Protein AF-A0A3B9UD41-F1 (afdb_monomer)

Secondary structure (DSSP, 8-state):
---------HHHHHHHHHHHHHHHHHHHHHHHHHHHHHHHHHHHHHHHHHHHHHHHHHHHHHHS-TT--HHHHHHHHHS-SSS-EEEE-TTS-EEEEESS------

Solvent-accessible surface area (backbone atoms only — not comparable to full-atom values): 6590 Å² total; per-residue (Å²): 138,83,84,84,83,80,72,83,54,72,64,61,58,64,52,48,54,56,52,50,52,51,52,50,52,50,49,52,51,52,50,49,56,55,48,50,55,56,48,53,56,55,46,53,58,49,52,54,53,51,54,52,51,50,51,53,51,52,52,47,63,64,67,74,41,102,77,61,63,60,65,60,63,49,48,61,61,68,74,50,84,83,61,69,43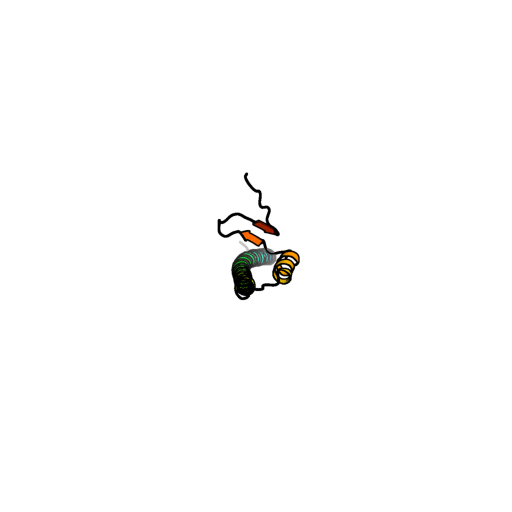,73,42,60,51,98,86,70,48,78,77,46,69,38,83,53,95,79,77,87,79,128

Radius of gyration: 30.89 Å; Cα contacts (8 Å, |Δi|>4): 35; chains: 1; bounding box: 70×20×97 Å

Foldseek 3Di:
DDDDDPPPDPVVVVVVVVVVVVVVVVVVVVVVVVVVVVVVVVVVVVVVVVVVVVVVVLVCLVPVDPDPPVVVVVVVQVVDQDDWDFDADPVRDTPDTDPDDDDDPD

pLDDT: mean 76.79, std 12.7, range [43.38, 96.56]

Sequence (106 aa):
MLNPFRSVSVYQLRQRWKAGLLLFALVIAAATLWYTESLAQGLRRREAREVARWGMAVEHIVKSSPDVDLTLATQIIEDNESIPLLLVDDQGRVVSSRNVAWRDST

Structure (mmCIF, N/CA/C/O backbone):
data_AF-A0A3B9UD41-F1
#
_entry.id   AF-A0A3B9UD41-F1
#
loop_
_atom_site.group_PDB
_atom_site.id
_atom_site.type_symbol
_atom_site.label_atom_id
_atom_site.label_alt_id
_atom_site.label_comp_id
_atom_site.label_asym_id
_atom_site.label_entity_id
_atom_site.label_seq_id
_atom_site.pdbx_PDB_ins_code
_atom_site.Cartn_x
_atom_site.Cartn_y
_atom_site.Cartn_z
_atom_site.occupancy
_atom_site.B_iso_or_equiv
_atom_site.auth_seq_id
_atom_site.auth_comp_id
_atom_site.auth_asym_id
_atom_site.auth_atom_id
_atom_site.pdbx_PDB_model_num
ATOM 1 N N . MET A 1 1 ? 36.197 1.780 -64.274 1.00 44.16 1 MET A N 1
ATOM 2 C CA . MET A 1 1 ? 36.904 1.171 -63.125 1.00 44.16 1 MET A CA 1
ATOM 3 C C . MET A 1 1 ? 36.128 1.559 -61.871 1.00 44.16 1 MET A C 1
ATOM 5 O O . MET A 1 1 ? 36.071 2.743 -61.574 1.00 44.16 1 MET A O 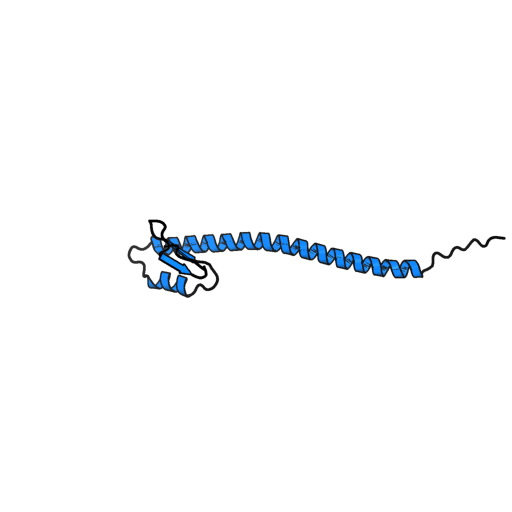1
ATOM 9 N N . LEU A 1 2 ? 35.415 0.622 -61.232 1.00 60.16 2 LEU A N 1
ATOM 10 C CA . LEU A 1 2 ? 34.623 0.896 -60.023 1.00 60.16 2 LEU A CA 1
ATOM 11 C C . LEU A 1 2 ? 35.486 0.663 -58.775 1.00 60.16 2 LEU A C 1
ATOM 13 O O . LEU A 1 2 ? 36.083 -0.400 -58.629 1.00 60.16 2 LEU A O 1
ATOM 17 N N . ASN A 1 3 ? 35.542 1.655 -57.886 1.00 61.09 3 ASN A N 1
ATOM 18 C CA . ASN A 1 3 ? 36.253 1.577 -56.609 1.00 61.09 3 ASN A CA 1
ATOM 19 C C . ASN A 1 3 ? 35.481 0.681 -55.610 1.00 61.09 3 ASN A C 1
ATOM 21 O O . ASN A 1 3 ? 34.294 0.935 -55.398 1.00 61.09 3 ASN A O 1
ATOM 25 N N . PRO A 1 4 ? 36.110 -0.318 -54.952 1.00 62.94 4 PRO A N 1
ATOM 26 C CA . PRO A 1 4 ? 35.400 -1.296 -54.116 1.00 62.94 4 PRO A CA 1
ATOM 27 C C . PRO A 1 4 ? 35.337 -0.966 -52.610 1.00 62.94 4 PRO A C 1
ATOM 29 O O . PRO A 1 4 ? 34.799 -1.753 -51.834 1.00 62.94 4 PRO A O 1
ATOM 32 N N . PHE A 1 5 ? 35.838 0.183 -52.148 1.00 66.81 5 PHE A N 1
ATOM 33 C CA . PHE A 1 5 ? 35.849 0.506 -50.715 1.00 66.81 5 PHE A CA 1
ATOM 34 C C . PHE A 1 5 ? 34.575 1.233 -50.271 1.00 66.81 5 PHE A C 1
ATOM 36 O O . PHE A 1 5 ? 34.552 2.444 -50.056 1.00 66.81 5 PHE A O 1
ATOM 43 N N . ARG A 1 6 ? 33.497 0.461 -50.104 1.00 64.38 6 ARG A N 1
ATOM 44 C CA . ARG A 1 6 ? 32.298 0.879 -49.367 1.00 64.38 6 ARG A CA 1
ATOM 45 C C . ARG A 1 6 ? 32.657 1.013 -47.883 1.00 64.38 6 ARG A C 1
ATOM 47 O O . ARG A 1 6 ? 32.696 0.023 -47.157 1.00 64.38 6 ARG A O 1
ATOM 54 N N . SER A 1 7 ? 32.914 2.234 -47.423 1.00 57.50 7 SER A N 1
ATOM 55 C CA . SER A 1 7 ? 33.056 2.532 -45.999 1.00 57.50 7 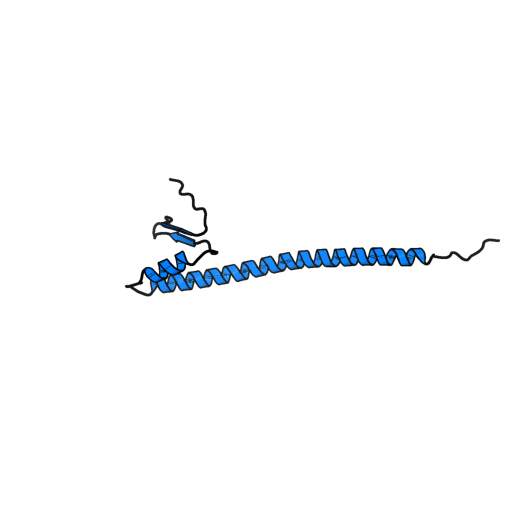SER A CA 1
ATOM 56 C C . SER A 1 7 ? 31.685 2.441 -45.324 1.00 57.50 7 SER A C 1
ATOM 58 O O . SER A 1 7 ? 30.841 3.330 -45.431 1.00 57.50 7 SER A O 1
ATOM 60 N N . VAL A 1 8 ? 31.435 1.345 -44.606 1.00 63.41 8 VAL A N 1
ATOM 61 C CA . VAL A 1 8 ? 30.381 1.338 -43.584 1.00 63.41 8 VAL A CA 1
ATOM 62 C C . VAL A 1 8 ? 30.864 2.287 -42.491 1.00 63.41 8 VAL A C 1
ATOM 64 O O . VAL A 1 8 ? 31.775 1.977 -41.726 1.00 63.41 8 VAL A O 1
ATOM 67 N N . SER A 1 9 ? 30.355 3.517 -42.525 1.00 61.31 9 SER A N 1
ATOM 68 C CA . SER A 1 9 ? 30.935 4.630 -41.789 1.00 61.31 9 SER A CA 1
ATOM 69 C C . SER A 1 9 ? 30.726 4.467 -40.282 1.00 61.31 9 SER A C 1
ATOM 71 O O . SER A 1 9 ? 29.634 4.188 -39.789 1.00 61.31 9 SER A O 1
ATOM 73 N N . VAL A 1 10 ? 31.799 4.704 -39.529 1.00 58.91 10 VAL A N 1
ATOM 74 C CA . VAL A 1 10 ? 31.901 4.683 -38.055 1.00 58.91 10 VAL A CA 1
ATOM 75 C C . VAL A 1 10 ? 30.813 5.526 -37.352 1.00 58.91 10 VAL A C 1
ATOM 77 O O . VAL A 1 10 ? 30.500 5.315 -36.178 1.00 58.91 10 VAL A O 1
ATOM 80 N N . TYR A 1 11 ? 30.172 6.439 -38.085 1.00 57.62 11 TYR A N 1
ATOM 81 C CA . TYR A 1 11 ? 29.007 7.216 -37.662 1.00 57.62 11 TYR A 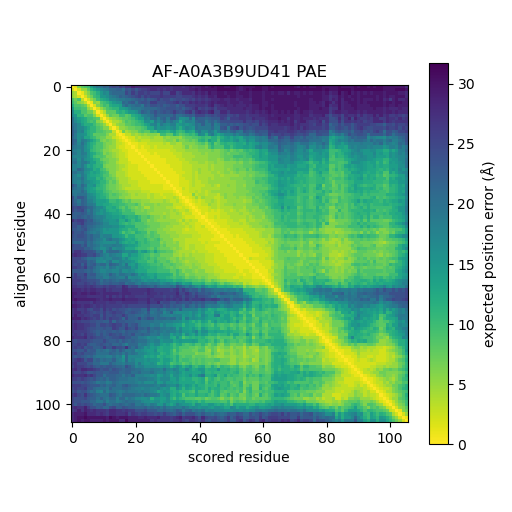CA 1
ATOM 82 C C . TYR A 1 11 ? 27.765 6.359 -37.362 1.00 57.62 11 TYR A C 1
ATOM 84 O O . TYR A 1 11 ? 27.070 6.609 -36.378 1.00 57.62 11 TYR A O 1
ATOM 92 N N . GLN A 1 12 ? 27.513 5.307 -38.147 1.00 61.31 12 GLN A N 1
ATOM 93 C CA . GLN A 1 12 ? 26.357 4.425 -37.948 1.00 61.31 12 GLN A CA 1
ATOM 94 C C . GLN A 1 12 ? 26.472 3.615 -36.651 1.00 61.31 12 GLN A C 1
ATOM 96 O O . GLN A 1 12 ? 25.472 3.384 -35.972 1.00 61.31 12 GLN A O 1
ATOM 101 N N . LEU A 1 13 ? 27.691 3.228 -36.259 1.00 59.69 13 LEU A N 1
ATOM 102 C CA . LEU A 1 13 ? 27.923 2.520 -35.002 1.00 59.69 13 LEU A CA 1
ATOM 103 C C . LEU A 1 13 ? 27.714 3.458 -33.805 1.00 59.69 13 LEU A C 1
ATOM 105 O O . LEU A 1 13 ? 26.953 3.117 -32.904 1.00 59.69 13 LEU A O 1
ATOM 109 N N . ARG A 1 14 ? 28.285 4.676 -33.831 1.00 62.53 14 ARG A N 1
ATOM 110 C CA . ARG A 1 14 ? 28.101 5.689 -32.767 1.00 62.53 14 ARG A CA 1
ATOM 111 C C . ARG A 1 14 ? 26.631 6.059 -32.526 1.00 62.53 14 ARG A C 1
ATOM 113 O O . ARG A 1 14 ? 26.255 6.339 -31.391 1.00 62.53 14 ARG A O 1
ATOM 120 N N . GLN A 1 15 ? 25.791 6.032 -33.560 1.00 71.44 15 GLN A N 1
ATOM 121 C CA . GLN A 1 15 ? 24.357 6.315 -33.441 1.00 71.44 15 GLN A CA 1
ATOM 122 C C . GLN A 1 15 ? 23.554 5.144 -32.844 1.00 71.44 15 GLN A C 1
ATOM 124 O O . GLN A 1 15 ? 22.624 5.373 -32.070 1.00 71.44 15 GLN A O 1
ATOM 129 N N . ARG A 1 16 ? 23.945 3.890 -33.114 1.00 76.31 16 ARG A N 1
ATOM 130 C CA . ARG A 1 16 ? 23.291 2.692 -32.549 1.00 76.31 16 ARG A CA 1
ATOM 131 C C . ARG A 1 16 ? 23.510 2.541 -31.043 1.00 76.31 16 ARG A C 1
ATOM 133 O O . ARG A 1 16 ? 22.605 2.077 -30.358 1.00 76.31 16 ARG A O 1
ATOM 140 N N . TRP A 1 17 ? 24.649 2.992 -30.511 1.00 83.88 17 TRP A N 1
ATOM 141 C CA . TRP A 1 17 ? 24.897 3.001 -29.060 1.00 83.88 17 TRP A CA 1
ATOM 142 C C . TRP A 1 17 ? 23.913 3.900 -28.300 1.00 83.88 17 TRP A C 1
ATOM 144 O O . TRP A 1 17 ? 23.417 3.512 -27.246 1.00 83.88 17 TRP A O 1
ATOM 154 N N . LYS A 1 18 ? 23.556 5.064 -28.862 1.00 83.75 18 LYS A N 1
ATOM 155 C CA . LYS A 1 18 ? 22.535 5.949 -28.274 1.00 83.75 18 LYS A CA 1
ATOM 156 C C . LYS A 1 18 ? 21.146 5.300 -28.273 1.00 83.75 18 LYS A C 1
ATOM 158 O O . LYS A 1 18 ? 20.423 5.416 -27.290 1.00 83.75 18 LYS A O 1
ATOM 163 N N . ALA A 1 19 ? 20.796 4.579 -29.340 1.00 86.88 19 ALA A N 1
ATOM 164 C CA . ALA A 1 19 ? 19.550 3.813 -29.402 1.00 86.88 19 ALA A CA 1
ATOM 165 C C . ALA A 1 19 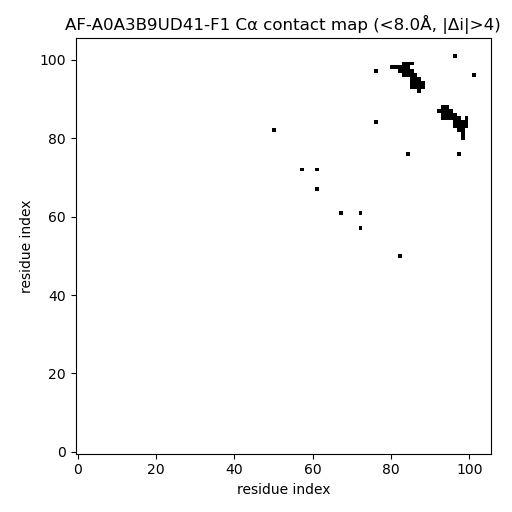? 19.534 2.649 -28.392 1.00 86.88 19 ALA A C 1
ATOM 167 O O . ALA A 1 19 ? 18.515 2.411 -27.751 1.00 86.88 19 ALA A O 1
ATOM 168 N N . GLY A 1 20 ? 20.672 1.970 -28.198 1.00 91.56 20 GLY A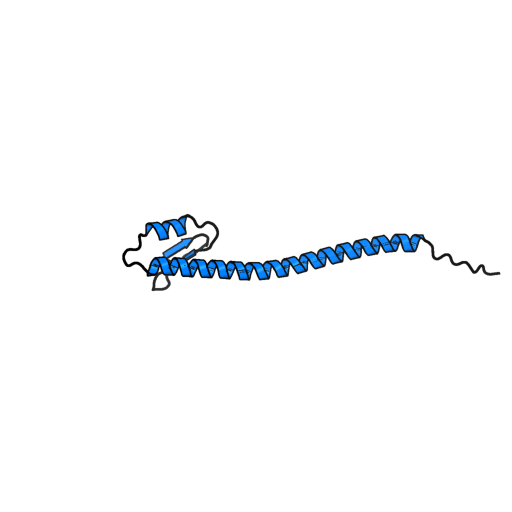 N 1
ATOM 169 C CA . GLY A 1 20 ? 20.828 0.935 -27.173 1.00 91.56 20 GLY A CA 1
ATOM 170 C C . GLY A 1 20 ? 20.635 1.469 -25.750 1.00 91.56 20 GLY A C 1
ATOM 171 O O . GLY A 1 20 ? 19.951 0.835 -24.955 1.00 91.56 20 GLY A O 1
ATOM 172 N N . LEU A 1 21 ? 21.159 2.662 -25.445 1.00 91.50 21 LEU A N 1
ATOM 173 C CA . LEU A 1 21 ? 20.944 3.330 -24.154 1.00 91.50 21 LEU A CA 1
ATOM 174 C C . LEU A 1 21 ? 19.471 3.689 -23.916 1.00 91.50 21 LEU A C 1
ATOM 176 O O . LEU A 1 21 ? 18.964 3.481 -22.817 1.00 91.50 21 LEU A O 1
ATOM 180 N N . LEU A 1 22 ? 18.772 4.185 -24.943 1.00 92.88 22 LEU A N 1
ATOM 181 C CA . LEU A 1 22 ? 17.334 4.457 -24.857 1.00 92.88 22 LEU A CA 1
ATOM 182 C C . LEU A 1 22 ? 16.524 3.181 -24.619 1.00 92.88 22 L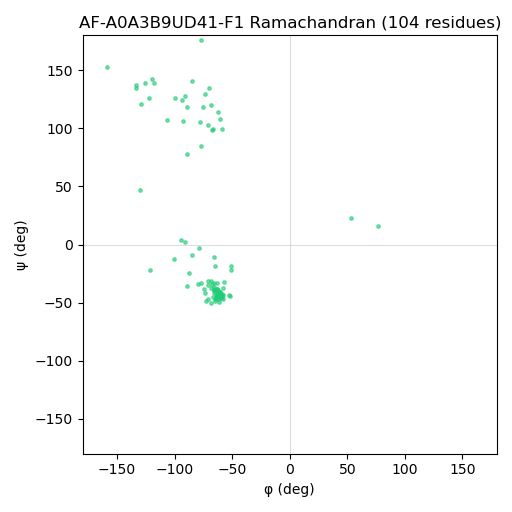EU A C 1
ATOM 184 O O . LEU A 1 22 ? 15.652 3.164 -23.754 1.00 92.88 22 LEU A O 1
ATOM 188 N N . LEU A 1 23 ? 16.836 2.104 -25.345 1.00 94.50 23 LEU A N 1
ATOM 189 C CA . LEU A 1 23 ? 16.188 0.811 -25.139 1.00 94.50 23 LEU A CA 1
ATOM 190 C C . LEU A 1 23 ? 16.431 0.299 -23.715 1.00 94.50 23 LEU A C 1
ATOM 192 O O . LEU A 1 23 ? 15.499 -0.155 -23.062 1.00 94.50 23 LEU A O 1
ATOM 196 N N . PHE A 1 24 ? 17.659 0.421 -23.212 1.00 95.69 24 PHE A N 1
ATOM 197 C CA . PHE A 1 24 ? 18.009 0.019 -21.854 1.00 95.69 24 PHE A CA 1
ATOM 198 C C . PHE A 1 24 ? 17.236 0.813 -20.793 1.00 95.69 24 PHE A C 1
ATOM 200 O O . PHE A 1 24 ? 16.681 0.221 -19.869 1.00 95.69 24 PHE A O 1
ATOM 207 N N . ALA A 1 25 ? 17.121 2.134 -20.955 1.00 95.56 25 ALA A N 1
ATOM 208 C CA . ALA A 1 25 ? 16.312 2.970 -20.070 1.00 95.56 25 ALA A CA 1
ATOM 209 C C . ALA A 1 25 ? 14.830 2.554 -20.084 1.00 95.56 25 ALA A C 1
ATOM 211 O O . ALA A 1 25 ? 14.195 2.480 -19.033 1.00 95.56 25 ALA A O 1
ATOM 212 N N . LEU A 1 26 ? 14.294 2.223 -21.261 1.00 95.75 26 LEU A N 1
ATOM 213 C CA . LEU A 1 26 ? 12.907 1.787 -21.418 1.00 95.75 26 LEU A CA 1
ATOM 214 C C . LEU A 1 26 ? 12.666 0.407 -20.785 1.00 95.75 26 LEU A C 1
ATOM 216 O O . LEU A 1 26 ? 11.642 0.199 -20.138 1.00 95.75 26 LEU A O 1
ATOM 220 N N . VAL A 1 27 ? 13.637 -0.504 -20.892 1.00 96.56 27 VAL A N 1
ATOM 221 C CA . VAL A 1 27 ? 13.619 -1.805 -20.205 1.00 96.56 27 VAL A CA 1
ATOM 222 C C . VAL A 1 27 ? 13.639 -1.622 -18.688 1.00 96.56 27 VAL A C 1
ATOM 224 O O . VAL A 1 27 ? 12.833 -2.246 -18.004 1.00 96.56 27 VAL A O 1
ATOM 227 N N . ILE A 1 28 ? 14.495 -0.744 -18.152 1.00 96.19 28 ILE A N 1
ATOM 228 C CA . ILE A 1 28 ? 14.526 -0.451 -16.710 1.00 96.19 28 ILE A CA 1
ATOM 229 C C . ILE A 1 28 ? 13.195 0.139 -16.246 1.00 96.19 28 ILE A C 1
ATOM 231 O O . ILE A 1 28 ? 12.677 -0.278 -15.210 1.00 96.19 28 ILE A O 1
ATOM 235 N N . ALA A 1 29 ? 12.623 1.080 -17.000 1.00 95.19 29 ALA A N 1
ATOM 236 C CA . ALA A 1 29 ? 11.341 1.688 -16.660 1.00 95.19 29 ALA A CA 1
ATOM 237 C C . ALA A 1 29 ? 10.217 0.640 -16.631 1.00 95.19 29 ALA A C 1
ATOM 239 O O . ALA A 1 29 ? 9.478 0.559 -15.650 1.00 95.19 29 ALA A O 1
ATOM 240 N N . ALA A 1 30 ? 10.133 -0.215 -17.654 1.00 95.06 30 ALA A N 1
ATOM 241 C CA . ALA A 1 30 ? 9.153 -1.297 -17.712 1.00 95.06 30 ALA A CA 1
ATOM 242 C C . ALA A 1 30 ? 9.345 -2.316 -16.575 1.00 95.06 30 ALA A C 1
ATOM 244 O O . ALA A 1 30 ? 8.375 -2.698 -15.921 1.00 95.06 30 ALA A O 1
ATOM 245 N N . ALA A 1 31 ? 10.591 -2.713 -16.299 1.00 94.69 31 ALA A N 1
ATOM 246 C CA . ALA A 1 31 ? 10.920 -3.622 -15.204 1.00 94.69 31 ALA A CA 1
ATOM 247 C C . ALA A 1 31 ? 10.550 -3.024 -13.839 1.00 94.69 31 ALA A C 1
ATOM 249 O O . ALA A 1 31 ? 9.977 -3.716 -13.003 1.00 94.69 31 ALA A O 1
ATOM 250 N N . THR A 1 32 ? 10.821 -1.733 -13.634 1.00 94.69 32 THR A N 1
ATOM 251 C CA . THR A 1 32 ? 10.459 -1.009 -12.409 1.00 94.69 32 THR A CA 1
ATOM 252 C C . THR A 1 32 ? 8.949 -0.985 -12.213 1.00 94.69 32 THR A C 1
ATOM 254 O O . THR A 1 32 ? 8.477 -1.362 -11.146 1.00 94.69 32 THR A O 1
ATOM 257 N N . LEU A 1 33 ? 8.183 -0.611 -13.244 1.00 92.06 33 LEU A N 1
ATOM 258 C CA . LEU A 1 33 ? 6.718 -0.589 -13.172 1.00 92.06 33 LEU A CA 1
ATOM 259 C C . LEU A 1 33 ? 6.146 -1.974 -12.854 1.00 92.06 33 LEU A C 1
ATOM 261 O O . LEU A 1 33 ? 5.280 -2.108 -11.990 1.00 92.06 33 LEU A O 1
ATOM 265 N N . TRP A 1 34 ? 6.656 -3.010 -13.523 1.00 92.25 34 TRP A N 1
ATOM 266 C CA . TRP A 1 34 ? 6.226 -4.383 -13.276 1.00 92.25 34 TRP A CA 1
ATOM 267 C C . TRP A 1 34 ? 6.543 -4.832 -11.845 1.00 92.25 34 TRP A C 1
ATOM 269 O O . TRP A 1 34 ? 5.702 -5.430 -11.168 1.00 92.25 34 TRP A O 1
ATOM 279 N N . TYR A 1 35 ? 7.731 -4.485 -11.352 1.00 90.69 35 TYR A N 1
ATOM 280 C CA . TYR A 1 35 ? 8.131 -4.774 -9.985 1.00 90.69 35 TYR A CA 1
ATOM 281 C C . TYR A 1 35 ? 7.232 -4.056 -8.968 1.00 90.69 35 TYR A C 1
ATOM 283 O O . TYR A 1 35 ? 6.753 -4.699 -8.033 1.00 90.69 35 TYR A O 1
ATOM 291 N N . THR A 1 36 ? 6.916 -2.774 -9.177 1.00 93.12 36 THR A N 1
ATOM 292 C CA . THR A 1 36 ? 6.019 -2.002 -8.303 1.00 93.12 36 THR A CA 1
ATOM 293 C C . THR A 1 36 ? 4.629 -2.628 -8.190 1.00 93.12 36 THR A C 1
ATOM 295 O O . THR A 1 36 ? 4.125 -2.761 -7.075 1.00 93.12 36 THR A O 1
ATOM 298 N N . GLU A 1 37 ? 4.028 -3.075 -9.297 1.00 86.94 37 GLU A N 1
ATOM 299 C CA . GLU A 1 37 ? 2.716 -3.739 -9.258 1.00 86.94 37 GLU A CA 1
ATOM 300 C C . GLU A 1 37 ? 2.767 -5.034 -8.430 1.00 86.94 37 GLU A C 1
ATOM 302 O O . GLU A 1 37 ? 1.915 -5.280 -7.569 1.00 86.94 37 GLU A O 1
ATOM 307 N N . SER A 1 38 ? 3.814 -5.841 -8.623 1.00 84.06 38 SER A N 1
ATOM 308 C CA . SER A 1 38 ? 3.990 -7.094 -7.877 1.00 84.06 38 SER A CA 1
ATOM 309 C C . SER A 1 38 ? 4.215 -6.861 -6.375 1.00 84.06 38 SER A C 1
ATOM 311 O O . SER A 1 38 ? 3.652 -7.568 -5.530 1.00 84.06 38 SER A O 1
ATOM 313 N N . LEU A 1 39 ? 4.979 -5.821 -6.027 1.00 86.38 39 LEU A N 1
ATOM 314 C CA . LEU A 1 39 ? 5.223 -5.412 -4.649 1.00 86.38 39 LEU A CA 1
ATOM 315 C C . LEU A 1 39 ? 3.942 -4.932 -3.972 1.00 86.38 39 LEU A C 1
ATOM 317 O O . LEU A 1 39 ? 3.638 -5.385 -2.868 1.00 86.38 39 LEU A O 1
ATOM 321 N N . ALA A 1 40 ? 3.171 -4.069 -4.638 1.00 86.25 40 ALA A N 1
ATOM 322 C CA . ALA A 1 40 ? 1.920 -3.535 -4.110 1.00 86.25 40 ALA A CA 1
ATOM 323 C C . ALA A 1 40 ? 0.902 -4.652 -3.829 1.00 86.25 40 ALA A C 1
ATOM 325 O O . ALA A 1 40 ? 0.235 -4.660 -2.793 1.00 86.25 40 ALA A O 1
ATOM 326 N N . GLN A 1 41 ? 0.801 -5.652 -4.711 1.00 84.38 41 GLN A N 1
ATOM 327 C CA . GLN A 1 41 ? -0.042 -6.829 -4.477 1.00 84.38 41 GLN A CA 1
ATOM 328 C C . GLN A 1 41 ? 0.407 -7.648 -3.259 1.00 84.38 41 GLN A C 1
ATOM 330 O O . GLN A 1 41 ? -0.423 -8.039 -2.434 1.00 84.38 41 GLN A O 1
ATOM 335 N N . GLY A 1 42 ? 1.711 -7.900 -3.124 1.00 85.62 42 GLY A N 1
ATOM 336 C CA . GLY A 1 42 ? 2.262 -8.633 -1.985 1.00 85.62 42 GLY A CA 1
ATOM 337 C C . GLY A 1 42 ? 2.111 -7.888 -0.657 1.00 85.62 42 GLY A C 1
ATOM 338 O O . GLY A 1 42 ? 1.860 -8.521 0.372 1.00 85.62 42 GLY A O 1
ATOM 339 N N . LEU A 1 43 ? 2.242 -6.561 -0.678 1.00 87.94 43 LEU A N 1
ATOM 340 C CA . LEU A 1 43 ? 2.099 -5.699 0.492 1.00 87.94 43 LEU A CA 1
ATOM 341 C C . LEU A 1 43 ? 0.653 -5.672 0.993 1.00 87.94 43 LEU A C 1
ATOM 343 O O . LEU A 1 43 ? 0.429 -6.026 2.145 1.00 87.94 43 LEU A O 1
ATOM 347 N N . ARG A 1 44 ? -0.328 -5.429 0.111 1.00 85.81 44 ARG A N 1
ATOM 348 C CA . ARG A 1 44 ? -1.762 -5.462 0.466 1.00 85.81 44 ARG A CA 1
ATOM 349 C C . ARG A 1 44 ? -2.163 -6.764 1.159 1.00 85.81 44 ARG A C 1
ATOM 351 O O . ARG A 1 44 ? -2.870 -6.762 2.160 1.00 85.81 44 ARG A O 1
ATOM 358 N N . ARG A 1 45 ? -1.676 -7.904 0.651 1.00 87.06 45 ARG A N 1
ATOM 359 C CA . ARG A 1 45 ? -1.934 -9.219 1.264 1.00 87.06 45 ARG A CA 1
ATOM 360 C C . ARG A 1 45 ? -1.291 -9.367 2.644 1.00 87.06 45 ARG A C 1
ATOM 362 O O . ARG A 1 45 ? -1.824 -10.100 3.471 1.00 87.06 45 ARG A O 1
ATOM 369 N N . ARG A 1 46 ? -0.127 -8.753 2.876 1.00 86.62 46 ARG A N 1
ATOM 370 C CA . ARG A 1 46 ? 0.548 -8.764 4.183 1.00 86.62 46 ARG A CA 1
ATOM 371 C C . ARG A 1 46 ? -0.178 -7.871 5.182 1.00 86.62 46 ARG A C 1
ATOM 373 O O . ARG A 1 46 ? -0.504 -8.355 6.258 1.00 86.62 46 ARG A O 1
ATOM 380 N N . GLU A 1 47 ? -0.493 -6.642 4.793 1.00 88.12 47 GLU A N 1
ATOM 381 C CA . GLU A 1 47 ? -1.222 -5.677 5.623 1.00 88.12 47 GLU A CA 1
ATOM 382 C C . GLU A 1 47 ? -2.587 -6.218 6.053 1.00 88.12 47 GLU A C 1
ATOM 384 O O . GLU A 1 47 ? -2.896 -6.223 7.240 1.00 88.12 47 GLU A O 1
ATOM 389 N N . ALA A 1 48 ? -3.365 -6.788 5.125 1.00 87.25 48 ALA A N 1
ATOM 390 C CA . ALA A 1 48 ? -4.673 -7.361 5.448 1.00 87.25 48 ALA A CA 1
ATOM 391 C C . ALA A 1 48 ? -4.595 -8.473 6.511 1.00 87.25 48 ALA A C 1
ATOM 393 O O . ALA A 1 48 ? -5.463 -8.574 7.375 1.00 87.25 48 ALA A O 1
ATOM 394 N N . ARG A 1 49 ? -3.543 -9.303 6.477 1.00 88.81 49 ARG A N 1
ATOM 395 C CA . ARG A 1 49 ? -3.333 -10.343 7.497 1.00 88.81 49 ARG A CA 1
ATOM 396 C C . ARG A 1 49 ? -2.933 -9.763 8.848 1.00 88.81 49 ARG A C 1
ATOM 398 O O . ARG A 1 49 ? -3.305 -10.332 9.870 1.00 88.81 49 ARG A O 1
ATOM 405 N N . GLU A 1 50 ? -2.172 -8.675 8.862 1.00 88.19 50 GLU A N 1
ATOM 406 C CA . GLU A 1 50 ? -1.805 -7.983 10.098 1.00 88.19 50 GLU A CA 1
ATOM 407 C C . GLU A 1 50 ? -3.042 -7.400 10.776 1.00 88.19 50 GLU A C 1
ATOM 409 O O . GLU A 1 50 ? -3.294 -7.679 11.946 1.00 88.19 50 GLU A O 1
ATOM 414 N N . VAL A 1 51 ? -3.867 -6.693 10.001 1.00 86.75 51 VAL A N 1
ATOM 415 C CA . VAL A 1 51 ? -5.121 -6.096 10.475 1.00 86.75 51 VAL A CA 1
ATOM 416 C C . VAL A 1 51 ? -6.085 -7.170 10.975 1.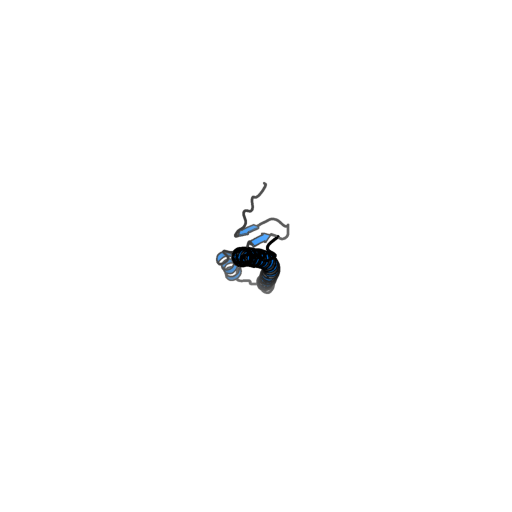00 86.75 51 VAL A C 1
ATOM 418 O O . VAL A 1 51 ? -6.666 -7.017 12.044 1.00 86.75 51 VAL A O 1
ATOM 421 N N . ALA A 1 52 ? -6.215 -8.294 10.262 1.00 86.00 52 ALA A N 1
ATOM 422 C CA . ALA A 1 52 ? -7.053 -9.403 10.713 1.00 86.00 52 ALA A CA 1
ATOM 423 C C . ALA A 1 52 ? -6.576 -9.991 12.054 1.00 86.00 52 ALA A C 1
ATOM 425 O O . ALA A 1 52 ? -7.391 -10.266 12.932 1.00 86.00 52 ALA A O 1
ATOM 426 N N . ARG A 1 53 ? -5.258 -10.162 12.244 1.00 86.62 53 ARG A N 1
ATOM 427 C CA . ARG A 1 53 ? -4.697 -10.641 13.521 1.00 86.62 53 ARG A CA 1
ATOM 428 C C . ARG A 1 53 ? -4.910 -9.648 14.654 1.00 86.62 53 ARG A C 1
ATOM 430 O O . ARG A 1 53 ? -5.269 -10.067 15.749 1.00 86.62 53 ARG A O 1
ATOM 437 N N . TRP A 1 54 ? -4.724 -8.361 14.382 1.00 85.44 54 TRP A N 1
ATOM 438 C CA . TRP A 1 54 ? -5.015 -7.300 15.338 1.00 85.44 54 TRP A CA 1
ATOM 439 C C . TRP A 1 54 ? -6.494 -7.312 15.748 1.00 85.44 54 TRP A C 1
ATOM 441 O O . TRP A 1 54 ? -6.790 -7.330 16.938 1.00 85.44 54 TRP A O 1
ATOM 451 N N . GLY A 1 55 ? -7.414 -7.427 14.783 1.00 83.81 55 GLY A N 1
ATOM 452 C CA . GLY A 1 55 ? -8.853 -7.517 15.044 1.00 83.81 55 GLY A CA 1
ATOM 453 C C . GLY A 1 55 ? -9.222 -8.709 15.928 1.00 83.81 55 GLY A C 1
ATOM 454 O O . GLY A 1 55 ? -9.932 -8.535 16.913 1.00 83.81 55 GLY A O 1
ATOM 455 N N . MET A 1 56 ? -8.669 -9.896 15.649 1.00 83.31 56 MET A N 1
ATOM 456 C CA . MET A 1 56 ? -8.877 -11.085 16.491 1.00 83.31 56 MET A CA 1
ATOM 457 C C . MET A 1 56 ? -8.322 -10.910 17.912 1.00 83.31 56 MET A C 1
ATOM 459 O O . MET A 1 56 ? -8.935 -11.374 18.870 1.00 83.31 56 MET A O 1
ATOM 463 N N . ALA A 1 57 ? -7.167 -10.255 18.066 1.00 83.44 57 ALA A N 1
ATOM 464 C CA . ALA A 1 57 ? -6.582 -9.996 19.381 1.00 83.44 57 ALA A CA 1
ATOM 465 C C . ALA A 1 57 ? -7.451 -9.032 20.202 1.00 83.44 57 ALA A C 1
ATOM 467 O O . ALA A 1 57 ? -7.735 -9.307 21.366 1.00 83.44 57 ALA A O 1
ATOM 468 N N . VAL A 1 58 ? -7.922 -7.944 19.585 1.00 78.69 58 VAL A N 1
ATOM 469 C CA . VAL A 1 58 ? -8.825 -6.974 20.222 1.00 78.69 58 VAL A CA 1
ATOM 470 C C . VAL A 1 58 ? -10.159 -7.628 20.582 1.00 78.69 58 VAL A C 1
ATOM 472 O O . VAL A 1 58 ? -10.630 -7.475 21.706 1.00 78.69 58 VAL A O 1
ATOM 475 N N . GLU A 1 59 ? -10.738 -8.417 19.675 1.00 78.38 59 GLU A N 1
ATOM 476 C CA . GLU A 1 59 ? -11.971 -9.164 19.940 1.00 78.38 59 GLU A CA 1
ATOM 477 C C . GLU A 1 59 ? -11.810 -10.119 21.130 1.00 78.38 59 GLU A C 1
ATOM 479 O O . GLU A 1 59 ? -12.692 -10.196 21.986 1.00 78.38 59 GLU A O 1
ATOM 484 N N . HIS A 1 60 ? -10.676 -10.822 21.216 1.00 77.12 60 HIS A N 1
ATOM 485 C CA . HIS A 1 60 ? -10.399 -11.727 22.326 1.00 77.12 60 HIS A CA 1
ATOM 486 C C . HIS A 1 60 ? -10.310 -10.981 23.662 1.00 77.12 60 HIS A C 1
ATOM 488 O O . HIS A 1 60 ? -10.957 -11.404 24.615 1.00 77.12 60 HIS A O 1
ATOM 494 N N . ILE A 1 61 ? -9.592 -9.850 23.708 1.00 74.25 61 ILE A N 1
ATOM 495 C CA . ILE A 1 61 ? -9.471 -8.998 24.905 1.00 74.25 61 ILE A CA 1
ATOM 496 C C . ILE A 1 61 ? -10.849 -8.522 25.384 1.00 74.25 61 ILE A C 1
ATOM 498 O O . ILE A 1 61 ? -11.137 -8.568 26.578 1.00 74.25 61 ILE A O 1
ATOM 502 N N . VAL A 1 62 ? -11.715 -8.107 24.455 1.00 68.56 62 VAL A N 1
ATOM 503 C CA . VAL A 1 62 ? -13.069 -7.624 24.769 1.00 68.56 62 VAL A CA 1
ATOM 504 C C . VAL A 1 62 ? -13.998 -8.758 25.229 1.00 68.56 62 VAL A C 1
ATOM 506 O O . VAL A 1 62 ? -14.882 -8.527 26.047 1.00 68.56 62 VAL A O 1
ATOM 509 N N . LYS A 1 63 ? -13.816 -9.995 24.744 1.00 68.31 63 LYS A N 1
ATOM 510 C CA . LYS A 1 63 ? -14.676 -11.139 25.104 1.00 68.31 63 LYS A CA 1
ATOM 511 C C . LYS A 1 63 ? -14.246 -11.890 26.369 1.00 68.31 63 LYS A C 1
ATOM 513 O O . LYS A 1 63 ? -15.078 -12.574 26.960 1.00 68.31 63 LYS A O 1
ATOM 518 N N . SER A 1 64 ? -12.975 -11.834 26.768 1.00 62.03 64 SER A N 1
ATOM 519 C CA . SER A 1 64 ? -12.426 -12.723 27.805 1.00 62.03 64 SER A CA 1
ATOM 520 C C . SER A 1 64 ? -12.632 -12.273 29.257 1.00 62.03 64 SER A C 1
ATOM 522 O O . SER A 1 64 ? -12.366 -13.070 30.155 1.00 62.03 64 SER A O 1
ATOM 524 N N . SER A 1 65 ? -13.119 -11.055 29.517 1.00 54.28 65 SER A N 1
ATOM 525 C CA . SER A 1 65 ? -13.331 -10.565 30.888 1.00 54.28 65 SER A CA 1
ATOM 526 C C . SER A 1 65 ? -14.799 -10.163 31.124 1.00 54.28 65 SER A C 1
ATOM 528 O O . SER A 1 65 ? -15.331 -9.342 30.388 1.00 54.28 65 SER A O 1
ATOM 530 N N . PRO A 1 66 ? -15.483 -10.683 32.160 1.00 56.06 66 PRO A N 1
ATOM 531 C CA . PRO A 1 66 ? -16.826 -10.223 32.550 1.00 56.06 66 PRO A CA 1
ATOM 532 C C . PRO A 1 66 ? -16.865 -8.773 33.069 1.00 56.06 66 PRO A C 1
ATOM 534 O O . PRO A 1 66 ? -17.944 -8.221 33.249 1.00 56.06 66 PRO A O 1
ATOM 537 N N . ASP A 1 67 ? -15.690 -8.187 33.316 1.00 58.06 67 ASP A N 1
ATOM 538 C CA . ASP A 1 67 ? -15.451 -6.863 33.899 1.00 58.06 67 ASP A CA 1
ATOM 539 C C . ASP A 1 67 ? -14.456 -6.087 33.005 1.00 58.06 67 ASP A C 1
ATOM 541 O O . ASP A 1 67 ? -13.418 -5.609 33.460 1.00 58.06 67 ASP A O 1
ATOM 545 N N . VAL A 1 68 ? -14.671 -6.093 31.677 1.00 59.03 68 VAL A N 1
ATOM 546 C CA . VAL A 1 68 ? -13.819 -5.327 30.746 1.00 59.03 68 VAL A CA 1
ATOM 547 C C . VAL A 1 68 ? -13.951 -3.848 31.073 1.00 59.03 68 VAL A C 1
ATOM 549 O O . VAL A 1 68 ? -14.993 -3.230 30.858 1.00 59.03 68 VAL A O 1
ATOM 552 N N . ASP A 1 69 ? -12.843 -3.289 31.537 1.00 58.16 69 ASP A N 1
ATOM 553 C CA . ASP A 1 69 ? -12.614 -1.862 31.657 1.00 58.16 69 ASP A CA 1
ATOM 554 C C . ASP A 1 69 ? -12.755 -1.230 30.258 1.00 58.16 69 ASP A C 1
ATOM 556 O O . ASP A 1 69 ? -11.853 -1.318 29.414 1.00 58.16 69 ASP A O 1
ATOM 560 N N . LEU A 1 70 ? -13.929 -0.643 29.977 1.00 65.19 70 LEU A N 1
ATOM 561 C CA . LEU A 1 70 ? -14.269 0.019 28.705 1.00 65.19 70 LEU A CA 1
ATOM 562 C C . LEU A 1 70 ? -13.200 1.036 28.278 1.00 65.19 70 LEU A C 1
ATOM 564 O O . LEU A 1 70 ? -13.088 1.349 27.094 1.00 65.19 70 LEU A O 1
ATOM 568 N N . THR A 1 71 ? -12.402 1.515 29.231 1.00 63.66 71 THR A N 1
ATOM 569 C CA . THR A 1 71 ? -11.249 2.393 29.048 1.00 63.66 71 THR A CA 1
ATOM 570 C C . THR A 1 71 ? -10.265 1.858 28.005 1.00 63.66 71 THR A C 1
ATOM 572 O O . THR A 1 71 ? -9.850 2.608 27.126 1.00 63.66 71 THR A O 1
ATOM 575 N N . LEU A 1 72 ? -9.938 0.560 28.021 1.00 65.19 72 LEU A N 1
ATOM 576 C CA . LEU A 1 72 ? -8.934 -0.010 27.112 1.00 65.19 72 LEU A CA 1
ATOM 577 C C . LEU A 1 72 ? -9.459 -0.127 25.673 1.00 65.19 72 LEU A C 1
ATOM 579 O O . LEU A 1 72 ? -8.762 0.202 24.716 1.00 65.19 72 LEU A O 1
ATOM 583 N N . ALA A 1 73 ? -10.714 -0.556 25.514 1.00 65.00 73 ALA A N 1
ATOM 584 C CA . ALA A 1 73 ? -11.371 -0.609 24.210 1.00 65.00 73 ALA A CA 1
ATOM 585 C C . ALA A 1 73 ? -11.579 0.800 23.630 1.00 65.00 73 ALA A C 1
ATOM 587 O O . ALA A 1 73 ? -11.372 1.012 22.437 1.00 65.00 73 ALA A O 1
ATOM 588 N N . THR A 1 74 ? -11.932 1.768 24.482 1.00 67.25 74 THR A N 1
ATOM 589 C CA . THR A 1 74 ? -12.093 3.177 24.095 1.00 67.25 74 THR A CA 1
ATOM 590 C C . THR A 1 74 ? -10.761 3.766 23.640 1.00 67.25 74 THR A C 1
ATOM 592 O O . THR A 1 74 ? -10.698 4.323 22.550 1.00 67.25 74 THR A O 1
ATOM 595 N N . GLN A 1 75 ? -9.679 3.537 24.388 1.00 66.44 75 GLN A N 1
ATOM 596 C CA . GLN A 1 75 ? -8.342 4.023 24.043 1.00 66.44 75 GLN A CA 1
ATOM 597 C C . GLN A 1 75 ? -7.826 3.445 22.717 1.00 66.44 75 GLN A C 1
ATOM 599 O O . GLN A 1 75 ? -7.330 4.178 21.871 1.00 66.44 75 GLN A O 1
ATOM 604 N N . ILE A 1 76 ? -8.003 2.141 22.479 1.00 69.06 76 ILE A N 1
ATOM 605 C CA . ILE A 1 76 ? -7.586 1.495 21.221 1.00 69.06 76 ILE A CA 1
ATOM 606 C C . ILE A 1 76 ? -8.347 2.058 20.007 1.00 69.06 76 ILE A C 1
ATOM 608 O O . ILE A 1 76 ? -7.803 2.115 18.904 1.00 69.06 76 ILE A O 1
ATOM 612 N N . ILE A 1 77 ? -9.608 2.454 20.196 1.00 69.06 77 ILE A N 1
ATOM 613 C CA . ILE A 1 77 ? -10.445 3.061 19.153 1.00 69.06 77 ILE A CA 1
ATOM 614 C C . ILE A 1 77 ? -10.109 4.550 18.965 1.00 69.06 77 ILE A C 1
ATOM 616 O O . ILE A 1 77 ? -10.200 5.044 17.841 1.00 69.06 77 ILE A O 1
ATOM 620 N N . GLU A 1 78 ? -9.745 5.263 20.032 1.00 71.56 78 GLU A N 1
ATOM 621 C CA . GLU A 1 78 ? -9.355 6.680 20.002 1.00 71.56 78 GLU A CA 1
ATOM 622 C C . GLU A 1 78 ? -7.960 6.897 19.406 1.00 71.56 78 GLU A C 1
ATOM 624 O O . GLU A 1 78 ? -7.784 7.818 18.613 1.00 71.56 78 GLU A O 1
ATOM 629 N N . ASP A 1 79 ? -7.005 6.011 19.693 1.00 73.94 79 ASP A N 1
ATOM 630 C CA . ASP A 1 79 ? -5.623 6.107 19.204 1.00 73.94 79 ASP A CA 1
ATOM 631 C C . ASP A 1 79 ? -5.466 5.640 17.736 1.00 73.94 79 ASP A C 1
ATOM 633 O O . ASP A 1 79 ? -4.373 5.688 17.164 1.00 73.94 79 ASP A O 1
ATOM 637 N N . ASN A 1 80 ? -6.538 5.154 17.093 1.00 69.38 80 ASN A N 1
ATOM 638 C CA . ASN A 1 80 ? -6.484 4.609 15.737 1.00 69.38 80 ASN A CA 1
ATOM 639 C C . ASN A 1 80 ? -6.793 5.653 14.647 1.00 69.38 80 ASN A C 1
ATOM 641 O O . ASN A 1 80 ? -7.951 5.975 14.382 1.00 69.38 80 ASN A O 1
ATOM 645 N N . GLU A 1 81 ? -5.763 6.100 13.921 1.00 75.12 81 GLU A N 1
ATOM 646 C CA . GLU A 1 81 ? -5.908 7.084 12.829 1.00 75.12 81 GLU A CA 1
ATOM 647 C C . GLU A 1 81 ? -5.918 6.484 11.411 1.00 75.12 81 GLU A C 1
ATOM 649 O O . GLU A 1 81 ? -6.222 7.174 10.441 1.00 75.12 81 GLU A O 1
ATOM 654 N N . SER A 1 82 ? -5.546 5.211 11.249 1.00 77.50 82 SER A N 1
ATOM 655 C CA . SER A 1 82 ? -5.248 4.633 9.924 1.00 77.50 82 SER A CA 1
ATOM 656 C C . SER A 1 82 ? -6.106 3.431 9.539 1.00 77.50 82 SER A C 1
ATOM 658 O O . SER A 1 82 ? -6.220 3.120 8.354 1.00 77.50 82 SER A O 1
ATOM 660 N N . ILE A 1 83 ? -6.701 2.729 10.506 1.00 80.19 83 ILE A N 1
ATOM 661 C CA . ILE A 1 83 ? -7.505 1.534 10.247 1.00 80.19 83 ILE A CA 1
ATOM 662 C C . ILE A 1 83 ? -8.987 1.933 10.264 1.00 80.19 83 ILE A C 1
ATOM 664 O O . ILE A 1 83 ? -9.451 2.532 11.236 1.00 80.19 83 ILE A O 1
ATOM 668 N N . PRO A 1 84 ? -9.751 1.618 9.207 1.00 79.00 84 PRO A N 1
ATOM 669 C CA . PRO A 1 84 ? -11.197 1.785 9.208 1.00 79.00 84 PRO A CA 1
ATOM 670 C C . PRO A 1 84 ? -11.845 0.788 10.176 1.00 79.00 84 PRO A C 1
ATOM 672 O O . PRO A 1 84 ? -11.703 -0.423 10.000 1.00 79.00 84 PRO A O 1
ATOM 675 N N . LEU A 1 85 ? -12.565 1.286 11.183 1.00 79.31 85 LEU A N 1
ATOM 676 C CA . LEU A 1 85 ? -13.262 0.464 12.177 1.00 79.31 85 LEU A 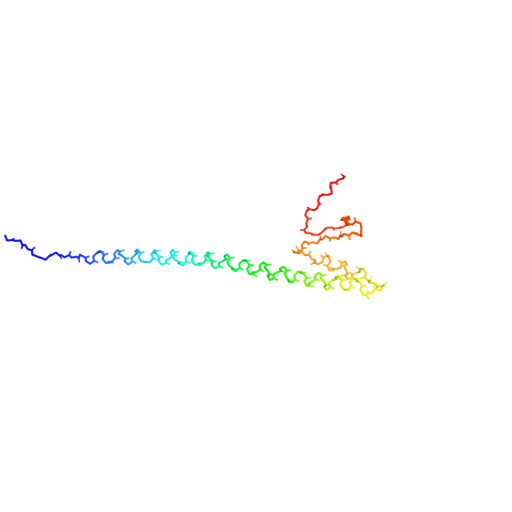CA 1
ATOM 677 C C . LEU A 1 85 ? -14.770 0.714 12.121 1.00 79.31 85 LEU A C 1
ATOM 679 O O . LEU A 1 85 ? -15.223 1.855 12.018 1.00 79.31 85 LEU A O 1
ATOM 683 N N . LEU A 1 86 ? -15.541 -0.365 12.230 1.00 82.12 86 LEU A N 1
ATOM 684 C CA . LEU A 1 86 ? -16.997 -0.349 12.341 1.00 82.12 86 LEU A CA 1
ATOM 685 C C . LEU A 1 86 ? -17.386 -1.206 13.539 1.00 82.12 86 LEU A C 1
ATOM 687 O O . LEU A 1 86 ? -17.064 -2.392 13.586 1.00 82.12 86 LEU A O 1
ATOM 691 N N . LEU A 1 87 ? -18.067 -0.595 14.501 1.00 76.81 87 LEU A N 1
ATOM 692 C CA . LEU A 1 87 ? -18.653 -1.298 15.630 1.00 76.81 87 LEU A CA 1
ATOM 693 C C . LEU A 1 87 ? -20.097 -1.639 15.275 1.00 76.81 87 LEU A C 1
ATOM 695 O O . LEU A 1 87 ? -20.869 -0.742 14.940 1.00 76.81 87 LEU A O 1
ATOM 699 N N . VAL A 1 88 ? -20.449 -2.919 15.345 1.00 79.44 88 VAL A N 1
ATOM 700 C CA . VAL A 1 88 ? -21.801 -3.417 15.073 1.00 79.44 88 VAL A CA 1
ATOM 701 C C . VAL A 1 88 ? -22.374 -4.107 16.303 1.00 79.44 88 VAL A C 1
ATOM 703 O O . VAL A 1 88 ? -21.638 -4.766 17.039 1.00 79.44 88 VAL A O 1
ATOM 706 N N . ASP A 1 89 ? -23.673 -3.932 16.528 1.00 79.69 89 ASP A N 1
ATOM 707 C CA . ASP A 1 89 ? -24.412 -4.691 17.534 1.00 79.69 89 ASP A CA 1
ATOM 708 C C . ASP A 1 89 ? -24.732 -6.118 17.046 1.00 79.69 89 ASP A C 1
ATOM 710 O O . ASP A 1 89 ? -24.431 -6.513 15.915 1.00 79.69 89 ASP A O 1
ATOM 714 N N . ASP A 1 90 ? -25.339 -6.919 17.919 1.00 81.38 90 ASP A N 1
ATOM 715 C CA . ASP A 1 90 ? -25.766 -8.293 17.640 1.00 81.38 90 ASP A CA 1
ATOM 716 C C . ASP A 1 90 ? -26.865 -8.391 16.566 1.00 81.38 90 ASP A C 1
ATOM 718 O O . ASP A 1 90 ? -27.053 -9.449 15.962 1.00 81.38 90 ASP A O 1
ATOM 722 N N . GLN A 1 91 ? -27.561 -7.287 16.289 1.00 84.69 91 GLN A N 1
ATOM 723 C CA . GLN A 1 91 ? -28.562 -7.167 15.232 1.00 84.69 91 GLN A CA 1
ATOM 724 C C . GLN A 1 91 ? -27.967 -6.679 13.900 1.00 84.69 91 GLN A C 1
ATOM 726 O O . GLN A 1 91 ? -28.704 -6.510 12.924 1.00 84.69 91 GLN A O 1
ATOM 731 N N . GLY A 1 92 ? -26.648 -6.471 13.838 1.00 77.69 92 GLY A N 1
ATOM 732 C CA . GLY A 1 92 ? -25.933 -6.027 12.644 1.00 77.69 92 GLY A CA 1
ATOM 733 C C . GLY A 1 92 ? -26.092 -4.538 12.331 1.00 77.69 92 GLY A C 1
ATOM 734 O O . GLY A 1 92 ? -25.790 -4.123 11.211 1.00 77.69 92 GLY A O 1
ATOM 735 N N . ARG A 1 93 ? -26.566 -3.723 13.281 1.00 83.31 93 ARG A N 1
ATOM 736 C CA . ARG A 1 93 ? -26.634 -2.263 13.136 1.00 83.31 93 ARG A CA 1
ATOM 737 C C . ARG A 1 93 ? -25.303 -1.644 13.532 1.00 83.31 93 ARG A C 1
ATOM 739 O O . ARG A 1 93 ? -24.673 -2.066 14.498 1.00 83.31 93 ARG A O 1
ATOM 746 N N . VAL A 1 94 ? -24.877 -0.627 12.789 1.00 78.50 94 VAL A N 1
ATOM 747 C CA . VAL A 1 94 ? -23.640 0.104 13.084 1.00 78.50 94 VAL A CA 1
ATOM 748 C C . VAL A 1 94 ? -23.879 1.024 14.280 1.00 78.50 94 VAL A C 1
ATOM 750 O O . VAL A 1 94 ? -24.721 1.912 14.234 1.00 78.50 94 VAL A O 1
ATOM 753 N N . VAL A 1 95 ? -23.130 0.794 15.354 1.00 79.25 95 VAL A N 1
ATOM 754 C CA . VAL A 1 95 ? -23.160 1.575 16.598 1.00 79.25 95 VAL A CA 1
ATOM 755 C C . VAL A 1 95 ? -22.180 2.746 16.524 1.00 79.25 95 VAL A C 1
ATOM 757 O O . VAL A 1 95 ? -22.443 3.818 17.061 1.00 79.25 95 VAL A O 1
ATOM 760 N N . SER A 1 96 ? -21.027 2.550 15.876 1.00 75.31 96 SER A N 1
ATOM 761 C CA . SER A 1 96 ? -19.995 3.581 15.737 1.00 75.31 96 SER A CA 1
ATOM 762 C C . SER A 1 96 ? -19.061 3.283 14.567 1.00 75.31 96 SER A C 1
ATOM 764 O O . SER A 1 96 ? -18.844 2.128 14.199 1.00 75.31 96 SER A O 1
ATOM 766 N N . SER A 1 97 ? -18.478 4.333 13.996 1.00 77.25 97 SER A N 1
ATOM 767 C CA . SER A 1 97 ? -17.559 4.262 12.863 1.00 77.25 97 SER A CA 1
ATOM 768 C C . SER A 1 97 ? -16.319 5.126 13.095 1.00 77.25 97 SER A C 1
ATOM 770 O O . SER A 1 97 ? -16.442 6.279 13.517 1.00 77.25 97 SER A O 1
ATOM 772 N N . ARG A 1 98 ? -15.130 4.613 12.760 1.00 79.62 98 ARG A N 1
ATOM 773 C CA . ARG A 1 98 ? -13.863 5.367 12.725 1.00 79.62 98 ARG A CA 1
ATOM 774 C C . ARG A 1 98 ? -13.188 5.221 11.373 1.00 79.62 98 ARG A C 1
ATOM 776 O O . ARG A 1 98 ? -13.168 4.132 10.806 1.00 79.62 98 ARG A O 1
ATOM 783 N N . ASN A 1 99 ? -12.635 6.321 10.868 1.00 76.56 99 ASN A N 1
ATOM 784 C CA . ASN A 1 99 ? -11.898 6.385 9.600 1.00 76.56 99 ASN A CA 1
ATOM 785 C C . ASN A 1 99 ? -12.678 5.820 8.391 1.00 76.56 99 ASN A C 1
ATOM 787 O O . ASN A 1 99 ? -12.090 5.440 7.381 1.00 76.56 99 ASN A O 1
ATOM 791 N N . VAL A 1 100 ? -14.015 5.789 8.484 1.00 81.62 100 VAL A N 1
ATOM 792 C CA . VAL A 1 100 ? -14.936 5.409 7.408 1.00 81.62 100 VAL A CA 1
ATOM 793 C C . VAL A 1 100 ? -16.077 6.411 7.325 1.00 81.62 100 VAL A C 1
ATOM 795 O O . VAL A 1 100 ? -16.669 6.786 8.335 1.00 81.62 100 VAL A O 1
ATOM 798 N N . ALA A 1 101 ? -16.399 6.838 6.105 1.00 73.56 101 ALA A N 1
ATOM 799 C CA . ALA A 1 101 ? -17.594 7.622 5.834 1.00 73.56 101 ALA A CA 1
ATOM 800 C C . ALA A 1 101 ? -18.807 6.680 5.840 1.00 73.56 101 ALA A C 1
ATOM 802 O O . ALA A 1 101 ? -19.203 6.161 4.796 1.00 73.56 101 ALA A O 1
ATOM 803 N N . TRP A 1 102 ? -19.360 6.412 7.022 1.00 68.94 102 TRP A N 1
ATOM 804 C CA . TRP A 1 102 ? -20.613 5.676 7.149 1.00 68.94 102 TRP A CA 1
ATOM 805 C C . TRP A 1 102 ? -21.780 6.665 7.103 1.00 68.94 102 TRP A C 1
ATOM 807 O O . TRP A 1 102 ? -21.861 7.581 7.919 1.00 68.94 102 TRP A O 1
ATOM 817 N N . ARG A 1 103 ? -22.651 6.531 6.097 1.00 64.88 103 ARG A N 1
ATOM 818 C CA . ARG A 1 103 ? -23.858 7.351 5.964 1.00 64.88 103 ARG A CA 1
ATOM 819 C C . ARG A 1 103 ? -25.052 6.481 6.309 1.00 64.88 103 ARG A C 1
ATOM 821 O O . ARG A 1 103 ? -25.426 5.632 5.503 1.00 64.88 103 ARG A O 1
ATOM 828 N N . ASP A 1 104 ? -25.643 6.725 7.470 1.00 60.84 104 ASP A N 1
ATOM 829 C CA . ASP A 1 104 ? -26.894 6.092 7.870 1.00 60.84 104 ASP A CA 1
ATOM 830 C C . ASP A 1 104 ? -27.985 6.465 6.857 1.00 60.84 104 ASP A C 1
ATOM 832 O O . ASP A 1 104 ? -28.417 7.616 6.768 1.00 60.84 104 ASP A O 1
ATOM 836 N N . SER A 1 105 ? -28.396 5.506 6.025 1.00 54.22 105 SER A N 1
ATOM 837 C CA . SER A 1 105 ? -29.674 5.595 5.328 1.00 54.22 105 SER A CA 1
ATOM 838 C C . SER A 1 105 ? -30.748 5.211 6.335 1.00 54.22 105 SER A C 1
ATOM 840 O O . SER A 1 105 ? -30.842 4.043 6.712 1.00 54.22 105 SER A O 1
ATOM 842 N N . THR A 1 106 ? -31.459 6.236 6.796 1.00 43.38 106 THR A N 1
ATOM 843 C CA . THR A 1 106 ? -32.649 6.184 7.653 1.00 43.38 106 THR A CA 1
ATOM 844 C C . THR A 1 106 ? -33.662 5.144 7.186 1.00 43.38 106 THR A C 1
ATOM 846 O O . THR A 1 106 ? -33.819 4.995 5.952 1.00 43.38 106 THR A O 1
#

Mean predicted aligned error: 13.5 Å